Protein AF-A0A7S3Y9D7-F1 (afdb_monomer_lite)

Organism: Heterosigma akashiwo (NCBI:txid2829)

pLDDT: mean 85.7, std 14.41, range [36.97, 97.62]

Structure (mmCIF, N/CA/C/O backbone):
data_AF-A0A7S3Y9D7-F1
#
_entry.id   AF-A0A7S3Y9D7-F1
#
loop_
_atom_site.group_PDB
_atom_site.id
_atom_site.type_symbol
_atom_site.label_atom_id
_atom_site.label_alt_id
_atom_site.label_comp_id
_atom_site.label_asym_id
_atom_site.label_entity_id
_atom_site.label_seq_id
_atom_site.pdbx_PDB_ins_code
_atom_site.Cartn_x
_atom_site.Cartn_y
_atom_site.Cartn_z
_atom_site.occupancy
_atom_site.B_iso_or_equiv
_atom_site.auth_seq_id
_atom_site.auth_comp_id
_atom_site.auth_asym_id
_atom_site.auth_atom_id
_atom_site.pdbx_PDB_model_num
ATOM 1 N N . MET A 1 1 ? -2.277 38.205 -18.324 1.00 36.97 1 MET A N 1
ATOM 2 C CA . MET A 1 1 ? -0.897 37.961 -17.854 1.00 36.97 1 MET A CA 1
ATOM 3 C C . MET A 1 1 ? -0.575 36.501 -18.103 1.00 36.97 1 MET A C 1
ATOM 5 O O . MET A 1 1 ? -1.186 35.636 -17.491 1.00 36.97 1 MET A O 1
ATOM 9 N N . SER A 1 2 ? 0.267 36.260 -19.108 1.00 39.66 2 SER A N 1
ATOM 10 C CA . SER A 1 2 ? 0.641 34.939 -19.613 1.00 39.66 2 SER A CA 1
ATOM 11 C C . SER A 1 2 ? 1.451 34.189 -18.555 1.00 39.66 2 SER A C 1
ATOM 13 O O . SER A 1 2 ? 2.567 34.592 -18.236 1.00 39.66 2 SER A O 1
ATOM 15 N N . THR A 1 3 ? 0.876 33.144 -17.960 1.00 43.78 3 THR A N 1
ATOM 16 C CA . THR A 1 3 ? 1.621 32.216 -17.106 1.00 43.78 3 THR A CA 1
ATOM 17 C C . THR A 1 3 ? 2.474 31.341 -18.008 1.00 43.78 3 THR A C 1
ATOM 19 O O . THR A 1 3 ? 1.944 30.506 -18.738 1.00 43.78 3 THR A O 1
ATOM 22 N N . THR A 1 4 ? 3.778 31.582 -17.959 1.00 45.78 4 THR A N 1
ATOM 23 C CA . THR A 1 4 ? 4.864 30.814 -18.566 1.00 45.78 4 THR A CA 1
ATOM 24 C C . THR A 1 4 ? 4.544 29.320 -18.591 1.00 45.78 4 THR A C 1
ATOM 26 O O . THR A 1 4 ? 4.539 28.639 -17.566 1.00 45.78 4 THR A O 1
ATOM 29 N N . SER A 1 5 ? 4.238 28.821 -19.785 1.00 50.25 5 SER A N 1
ATOM 30 C CA . SER A 1 5 ? 4.092 27.406 -20.090 1.00 50.25 5 SER A CA 1
ATOM 31 C C . SER A 1 5 ? 5.431 26.722 -19.842 1.00 50.25 5 SER A C 1
ATOM 33 O O . SER A 1 5 ? 6.364 26.886 -20.625 1.00 50.25 5 SER A O 1
ATOM 35 N N . GLY A 1 6 ? 5.541 25.987 -18.733 1.00 57.44 6 GLY A N 1
ATOM 36 C CA . GLY A 1 6 ? 6.621 25.019 -18.565 1.00 57.44 6 GLY A CA 1
ATOM 37 C C . GLY A 1 6 ? 6.630 24.093 -19.780 1.00 57.44 6 GLY A C 1
ATOM 38 O O . GLY A 1 6 ? 5.565 23.650 -20.211 1.00 57.44 6 GLY A O 1
ATOM 39 N N . ASN A 1 7 ? 7.808 23.879 -20.360 1.00 63.09 7 ASN A N 1
ATOM 40 C CA . ASN A 1 7 ? 8.037 23.094 -21.574 1.00 63.09 7 ASN A CA 1
ATOM 41 C C . ASN A 1 7 ? 7.707 21.603 -21.349 1.00 63.09 7 ASN A C 1
ATOM 43 O O . ASN A 1 7 ? 8.596 20.767 -21.312 1.00 63.09 7 ASN A O 1
ATOM 47 N N . PHE A 1 8 ? 6.444 21.241 -21.155 1.00 64.69 8 PHE A N 1
ATOM 48 C CA . PHE A 1 8 ? 6.030 19.841 -21.121 1.00 64.69 8 PHE A CA 1
ATOM 49 C C . PHE A 1 8 ? 5.721 19.364 -22.537 1.00 64.69 8 PHE A C 1
ATOM 51 O O . PHE A 1 8 ? 5.194 20.121 -23.358 1.00 64.69 8 PHE A O 1
ATOM 58 N N . THR A 1 9 ? 6.036 18.102 -22.823 1.00 72.88 9 THR A N 1
ATOM 59 C CA . THR A 1 9 ? 5.627 17.459 -24.070 1.00 72.88 9 THR A CA 1
ATOM 60 C C . THR A 1 9 ? 4.103 17.419 -24.193 1.00 72.88 9 THR A C 1
ATOM 62 O O . THR A 1 9 ? 3.357 17.472 -23.210 1.00 72.88 9 THR A O 1
ATOM 65 N N . HIS A 1 10 ? 3.617 17.385 -25.436 1.00 79.94 10 HIS A N 1
ATOM 66 C CA . HIS A 1 10 ? 2.185 17.401 -25.710 1.00 79.94 10 HIS A CA 1
ATOM 67 C C . HIS A 1 10 ? 1.496 16.181 -25.079 1.00 79.94 10 HIS A C 1
ATOM 69 O O . HIS A 1 10 ? 1.820 15.038 -25.398 1.00 79.94 10 HIS A O 1
ATOM 75 N N . SER A 1 11 ? 0.494 16.427 -24.232 1.00 81.62 11 SER A N 1
ATOM 76 C CA . SER A 1 11 ? -0.337 15.390 -23.624 1.00 81.62 11 SER A CA 1
ATOM 77 C C . SER A 1 11 ? -1.775 15.508 -24.111 1.00 81.62 11 SER A C 1
ATOM 79 O O . SER A 1 11 ? -2.355 16.591 -24.122 1.00 81.62 11 SER A O 1
ATOM 81 N N . THR A 1 12 ? -2.380 14.374 -24.461 1.00 89.50 12 THR A N 1
ATOM 82 C CA . THR A 1 12 ? -3.814 14.289 -24.779 1.00 89.50 12 THR A CA 1
ATOM 83 C C . THR A 1 12 ? -4.696 14.420 -23.533 1.00 89.50 12 THR A C 1
ATOM 85 O O . THR A 1 12 ? -5.903 14.644 -23.643 1.00 89.50 12 THR A O 1
ATOM 88 N N . ALA A 1 13 ? -4.120 14.289 -22.333 1.00 88.81 13 ALA A N 1
ATOM 89 C CA . ALA A 1 13 ? -4.854 14.389 -21.084 1.00 88.81 13 ALA A CA 1
ATOM 90 C C . ALA A 1 13 ? -5.260 15.842 -20.793 1.00 88.81 13 ALA A C 1
ATOM 92 O O . ALA A 1 13 ? -4.448 16.766 -20.798 1.00 88.81 13 ALA A O 1
ATOM 93 N N . ARG A 1 14 ? -6.541 16.054 -20.470 1.00 91.94 14 ARG A N 1
ATOM 94 C CA . ARG A 1 14 ? -7.050 17.383 -20.112 1.00 91.94 14 ARG A CA 1
ATOM 95 C C . ARG A 1 14 ? -6.439 17.864 -18.795 1.00 91.94 14 ARG A C 1
ATOM 97 O O . ARG A 1 14 ? -6.586 17.201 -17.768 1.00 91.94 14 ARG A O 1
ATOM 104 N N . LEU A 1 15 ? -5.891 19.080 -18.800 1.00 92.19 15 LEU A N 1
ATOM 105 C CA . LEU A 1 15 ? -5.388 19.739 -17.596 1.00 92.19 15 LEU A CA 1
ATOM 106 C C . LEU A 1 15 ? -6.496 19.881 -16.537 1.00 92.19 15 LEU A C 1
ATOM 108 O O . LEU A 1 15 ? -7.564 20.448 -16.790 1.00 92.19 15 LEU A O 1
ATOM 112 N N . ARG A 1 16 ? -6.237 19.368 -15.330 1.00 93.31 16 ARG A N 1
ATOM 113 C CA . ARG A 1 16 ? -7.124 19.477 -14.163 1.00 93.31 16 ARG A CA 1
ATOM 114 C C . ARG A 1 16 ? -6.320 19.871 -12.928 1.00 93.31 16 ARG A C 1
ATOM 116 O O . ARG A 1 16 ? -5.181 19.454 -12.763 1.00 93.31 16 ARG A O 1
ATOM 123 N N . ARG A 1 17 ? -6.939 20.645 -12.031 1.00 95.81 17 ARG A N 1
ATOM 124 C CA . ARG A 1 17 ? -6.370 20.975 -10.715 1.00 95.81 17 ARG A CA 1
ATOM 125 C C . ARG A 1 17 ? -6.834 19.958 -9.671 1.00 95.81 17 ARG A C 1
ATOM 127 O O . ARG A 1 17 ? -8.013 19.599 -9.643 1.00 95.81 17 ARG A O 1
ATOM 134 N N . ILE A 1 18 ? -5.918 19.523 -8.808 1.00 96.25 18 ILE A N 1
ATOM 135 C CA . ILE A 1 18 ? -6.207 18.606 -7.696 1.00 96.25 18 ILE A CA 1
ATOM 136 C C . ILE A 1 18 ? -7.159 19.302 -6.712 1.00 96.25 18 ILE A C 1
ATOM 138 O O . ILE A 1 18 ? -6.894 20.421 -6.281 1.00 96.25 18 ILE A O 1
ATOM 142 N N . LYS A 1 19 ? -8.278 18.647 -6.370 1.00 97.62 19 LYS A N 1
ATOM 143 C CA . LYS A 1 19 ? -9.292 19.190 -5.443 1.00 97.62 19 LYS A CA 1
ATOM 144 C C . LYS A 1 19 ? -9.186 18.624 -4.029 1.00 97.62 19 LYS A C 1
ATOM 146 O O . LYS A 1 19 ? -9.461 19.332 -3.068 1.00 97.62 19 LYS A O 1
ATOM 151 N N . LYS A 1 20 ? -8.875 17.331 -3.909 1.00 97.56 20 LYS A N 1
ATOM 152 C CA . LYS A 1 20 ? -8.831 16.582 -2.647 1.00 97.56 20 LYS A CA 1
ATOM 153 C C . LYS A 1 20 ? -7.754 15.506 -2.738 1.00 97.56 20 LYS A C 1
ATOM 155 O O . LYS A 1 20 ? -7.499 14.999 -3.828 1.00 97.56 20 LYS A O 1
ATOM 160 N N . LEU A 1 21 ? -7.175 15.155 -1.594 1.00 96.38 21 LEU A N 1
ATOM 161 C CA . LEU A 1 21 ? -6.249 14.037 -1.441 1.00 96.38 21 LEU A CA 1
ATOM 162 C C . LEU A 1 21 ? -6.913 12.979 -0.563 1.00 96.38 21 LEU A C 1
ATOM 164 O O . LEU A 1 21 ? -7.398 13.293 0.525 1.00 96.38 21 LEU A O 1
ATOM 168 N N . GLN A 1 22 ? -6.957 11.744 -1.054 1.00 96.56 22 GLN A N 1
ATOM 169 C CA . GLN A 1 22 ? -7.463 10.596 -0.313 1.00 96.56 22 GLN A CA 1
ATOM 170 C C . GLN A 1 22 ? -6.277 9.744 0.121 1.00 96.56 22 GLN A C 1
ATOM 172 O O . GLN A 1 22 ? -5.481 9.317 -0.708 1.00 96.56 22 GLN A O 1
ATOM 177 N N . PHE A 1 23 ? -6.183 9.488 1.421 1.00 95.94 23 PHE A N 1
ATOM 178 C CA . PHE A 1 23 ? -5.181 8.588 1.978 1.00 95.94 23 PHE A CA 1
ATOM 179 C C . PHE A 1 23 ? -5.765 7.184 2.119 1.00 95.94 23 PHE A C 1
ATOM 181 O O . PHE A 1 23 ? -6.959 7.020 2.393 1.00 95.94 23 PHE A O 1
ATOM 188 N N . GLY A 1 24 ? -4.919 6.178 1.951 1.00 94.56 24 GLY A N 1
ATOM 189 C CA . GLY A 1 24 ? -5.293 4.775 2.032 1.00 94.56 24 GLY A CA 1
ATOM 190 C C . GLY A 1 24 ? -4.063 3.893 2.178 1.00 94.56 24 GLY A C 1
ATOM 191 O O . GLY A 1 24 ? -2.932 4.377 2.144 1.00 94.56 24 GLY A O 1
ATOM 192 N N . VAL A 1 25 ? -4.309 2.601 2.361 1.00 94.75 25 VAL A N 1
ATOM 193 C CA . VAL A 1 25 ? -3.278 1.563 2.330 1.00 94.75 25 VAL A CA 1
ATOM 194 C C . VAL A 1 25 ? -3.460 0.810 1.021 1.00 94.75 25 VAL A C 1
ATOM 196 O O . VAL A 1 25 ? -4.582 0.416 0.714 1.00 94.75 25 VAL A O 1
ATOM 199 N N . LEU A 1 26 ? -2.381 0.646 0.259 1.00 95.25 26 LEU A N 1
ATOM 200 C CA . LEU A 1 26 ? -2.411 -0.115 -0.986 1.00 95.25 26 LEU A CA 1
ATOM 201 C C . LEU A 1 26 ? -2.584 -1.602 -0.678 1.00 95.25 26 LEU A C 1
ATOM 203 O O . LEU A 1 26 ? -1.847 -2.157 0.143 1.00 95.25 26 LEU A O 1
ATOM 207 N N . SER A 1 27 ? -3.546 -2.242 -1.337 1.00 96.12 27 SER A N 1
ATOM 208 C CA . SER A 1 27 ? -3.698 -3.692 -1.253 1.00 96.12 27 SER A CA 1
ATOM 209 C C . SER A 1 27 ? -2.579 -4.406 -2.029 1.00 96.12 27 SER A C 1
ATOM 211 O O . SER A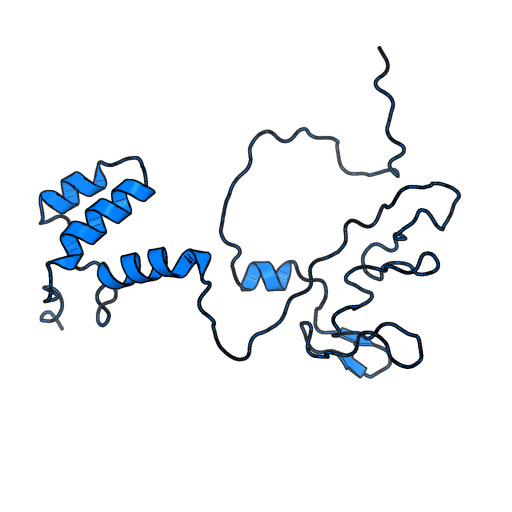 1 27 ? -2.043 -3.853 -2.995 1.00 96.12 27 SER A O 1
ATOM 213 N N . PRO A 1 28 ? -2.206 -5.642 -1.646 1.00 95.81 28 PRO A N 1
ATOM 214 C CA . PRO A 1 28 ? -1.203 -6.413 -2.381 1.00 95.81 28 PRO A CA 1
ATOM 215 C C . PRO A 1 28 ? -1.546 -6.586 -3.868 1.00 95.81 28 PRO A C 1
ATOM 217 O O . PRO A 1 28 ? -0.654 -6.530 -4.713 1.00 95.81 28 PRO A O 1
ATOM 220 N N . ASP A 1 29 ? -2.831 -6.744 -4.187 1.00 95.12 29 ASP A N 1
ATOM 221 C CA . ASP A 1 29 ? -3.305 -6.915 -5.561 1.00 95.12 29 ASP A CA 1
ATOM 222 C C . ASP A 1 29 ? -3.174 -5.623 -6.374 1.00 95.12 29 ASP A C 1
ATOM 224 O O . ASP A 1 29 ? -2.694 -5.662 -7.505 1.00 95.12 29 ASP A O 1
ATOM 228 N N . GLU A 1 30 ? -3.500 -4.463 -5.790 1.00 95.62 30 GLU A N 1
ATOM 229 C CA . GLU A 1 30 ? -3.276 -3.159 -6.432 1.00 95.62 30 GLU A CA 1
ATOM 230 C C . GLU A 1 30 ? -1.786 -2.901 -6.684 1.00 95.62 30 GLU A C 1
ATOM 232 O O . GLU A 1 30 ? -1.420 -2.440 -7.764 1.00 95.62 30 GLU A O 1
ATOM 237 N N . ILE A 1 31 ? -0.909 -3.245 -5.730 1.00 95.81 31 ILE A N 1
ATOM 238 C CA . ILE A 1 31 ? 0.549 -3.116 -5.900 1.00 95.81 31 ILE A CA 1
ATOM 239 C C . ILE A 1 31 ? 1.019 -3.961 -7.087 1.00 95.81 31 ILE A C 1
ATOM 241 O O . ILE A 1 31 ? 1.792 -3.483 -7.920 1.00 95.81 31 ILE A O 1
ATOM 245 N N . LYS A 1 32 ? 0.537 -5.206 -7.189 1.00 94.75 32 LYS A N 1
ATOM 246 C CA . LYS A 1 32 ? 0.856 -6.092 -8.313 1.00 94.75 32 LYS A CA 1
ATOM 247 C C . LYS A 1 32 ? 0.315 -5.537 -9.629 1.00 94.75 32 LYS A C 1
ATOM 249 O O . LYS A 1 32 ? 1.057 -5.525 -10.600 1.00 94.75 32 LYS A O 1
ATOM 254 N N . GLN A 1 33 ? -0.917 -5.035 -9.674 1.00 94.25 33 GLN A N 1
ATOM 255 C CA . GLN A 1 33 ? -1.529 -4.491 -10.896 1.00 94.25 33 GLN A CA 1
ATOM 256 C C . GLN A 1 33 ? -0.869 -3.197 -11.386 1.00 94.25 33 GLN A C 1
ATOM 258 O O . GLN A 1 33 ? -0.712 -3.004 -12.588 1.00 94.25 33 GLN A O 1
ATOM 263 N N . MET A 1 34 ? -0.454 -2.319 -10.472 1.00 94.31 34 MET A N 1
ATOM 264 C CA . MET A 1 34 ? 0.264 -1.086 -10.811 1.00 94.31 34 MET A CA 1
ATOM 265 C C . MET A 1 34 ? 1.699 -1.341 -11.280 1.00 94.31 34 MET A C 1
ATOM 267 O O . MET A 1 34 ? 2.335 -0.448 -11.844 1.00 94.31 34 MET A O 1
ATOM 271 N N . SER A 1 35 ? 2.239 -2.527 -10.999 1.00 95.81 35 SER A N 1
ATOM 272 C CA . SER A 1 35 ? 3.641 -2.810 -11.238 1.00 95.81 35 SER A CA 1
ATOM 273 C C . SER A 1 35 ? 3.946 -3.115 -12.703 1.00 95.81 35 SER A C 1
ATOM 275 O O . SER A 1 35 ? 3.256 -3.898 -13.350 1.00 95.81 35 SER A O 1
ATOM 277 N N . VAL A 1 36 ? 5.052 -2.567 -13.209 1.00 94.88 36 VAL A N 1
ATOM 278 C CA . VAL A 1 36 ? 5.552 -2.851 -14.567 1.00 94.88 36 VAL A CA 1
ATOM 279 C C . VAL A 1 36 ? 6.430 -4.100 -14.646 1.00 94.88 36 VAL A C 1
ATOM 281 O O . VAL A 1 36 ? 6.688 -4.613 -15.736 1.00 94.88 36 VAL A O 1
ATOM 284 N N . THR A 1 37 ? 6.880 -4.632 -13.507 1.00 92.31 37 THR A N 1
ATOM 285 C CA . THR A 1 37 ? 7.705 -5.846 -13.444 1.00 92.31 37 THR A CA 1
ATOM 286 C C . THR A 1 37 ? 6.830 -7.097 -13.510 1.00 92.31 37 THR A C 1
ATOM 288 O O . THR A 1 37 ? 6.851 -7.928 -12.609 1.00 92.31 37 THR A O 1
ATOM 291 N N . GLN A 1 38 ? 6.018 -7.213 -14.560 1.00 89.62 38 GLN A N 1
ATOM 292 C CA . GLN A 1 38 ? 5.161 -8.374 -14.809 1.00 89.62 38 GLN A CA 1
ATOM 293 C C . GLN A 1 38 ? 5.942 -9.534 -15.431 1.00 89.62 38 GLN A C 1
ATOM 295 O O . GLN A 1 38 ? 7.044 -9.342 -15.966 1.00 89.62 38 GLN A O 1
ATOM 300 N N . ARG A 1 39 ? 5.337 -10.727 -15.398 1.00 89.31 39 ARG A N 1
ATOM 301 C CA . ARG A 1 39 ? 5.844 -11.912 -16.099 1.00 89.31 39 ARG A CA 1
ATOM 302 C C . ARG A 1 39 ? 5.880 -11.643 -17.604 1.00 89.31 39 ARG A C 1
ATOM 304 O O . ARG A 1 39 ? 4.852 -11.326 -18.196 1.00 89.31 39 ARG A O 1
ATOM 311 N N . VAL A 1 40 ? 7.058 -11.761 -18.211 1.00 87.31 40 VAL A N 1
ATOM 312 C CA . VAL A 1 40 ? 7.271 -11.513 -19.645 1.00 87.31 40 VAL A CA 1
ATOM 313 C C . VAL A 1 40 ? 8.284 -12.499 -20.212 1.00 87.31 40 VAL A C 1
ATOM 315 O O . VAL A 1 40 ? 9.209 -12.909 -19.515 1.00 87.31 40 VAL A O 1
ATOM 318 N N . ASN A 1 41 ? 8.134 -12.843 -21.488 1.00 86.56 41 ASN A N 1
ATOM 319 C CA . ASN A 1 41 ? 9.110 -13.641 -22.223 1.00 86.56 41 ASN A CA 1
ATOM 320 C C . ASN A 1 41 ? 9.931 -12.708 -23.115 1.00 86.56 41 ASN A C 1
ATOM 322 O O . ASN A 1 41 ? 9.381 -12.084 -24.021 1.00 86.56 41 ASN A O 1
ATOM 326 N N . ILE A 1 42 ? 11.235 -12.594 -22.856 1.00 81.00 42 ILE A N 1
ATOM 327 C CA . ILE A 1 42 ? 12.152 -11.744 -23.630 1.00 81.00 42 ILE A CA 1
ATOM 328 C C . ILE A 1 42 ? 13.280 -12.620 -24.165 1.00 81.00 42 ILE A C 1
ATOM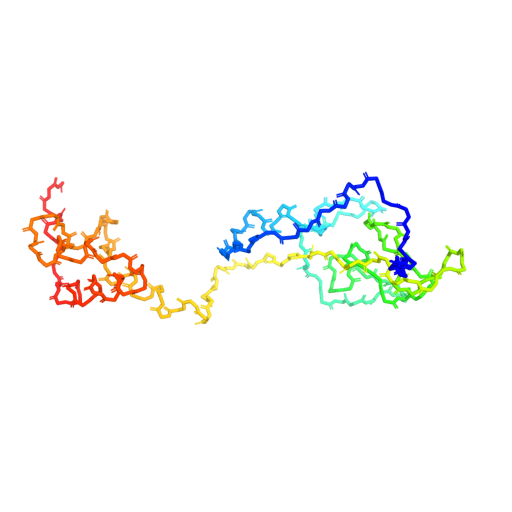 330 O O . ILE A 1 42 ? 13.989 -13.261 -23.392 1.00 81.00 42 ILE A O 1
ATOM 334 N N . ASN A 1 43 ? 13.469 -12.637 -25.488 1.00 79.75 43 ASN A N 1
ATOM 335 C CA . ASN A 1 43 ? 14.539 -13.388 -26.162 1.00 79.75 43 ASN A CA 1
ATOM 336 C C . ASN A 1 43 ? 14.578 -14.884 -25.780 1.00 79.75 43 ASN A C 1
ATOM 338 O O . ASN A 1 43 ? 15.649 -15.449 -25.585 1.00 79.75 43 ASN A O 1
ATOM 342 N N . GLY A 1 44 ? 13.406 -15.509 -25.612 1.00 80.81 44 GLY A N 1
ATOM 343 C CA . GLY A 1 44 ? 13.281 -16.915 -25.202 1.00 80.81 44 GLY A CA 1
ATOM 344 C C . GLY A 1 44 ? 13.478 -17.174 -23.703 1.00 80.81 44 GLY A C 1
ATOM 345 O O . GLY A 1 44 ? 13.271 -18.299 -23.260 1.00 80.81 44 GLY A O 1
ATOM 346 N N . ASN A 1 45 ? 13.815 -16.151 -22.911 1.00 82.62 45 ASN A N 1
ATOM 347 C CA . ASN A 1 45 ? 13.933 -16.263 -21.462 1.00 82.62 45 ASN A CA 1
ATOM 348 C C . ASN A 1 45 ? 12.639 -15.831 -20.779 1.00 82.62 45 ASN A C 1
ATOM 350 O O . ASN A 1 45 ? 12.155 -14.713 -20.979 1.00 82.62 45 ASN A O 1
ATOM 354 N N . GLU A 1 46 ? 12.119 -16.708 -19.929 1.00 87.19 46 GLU A N 1
ATOM 355 C CA . GLU A 1 46 ? 10.978 -16.403 -19.082 1.00 87.19 46 GLU A CA 1
ATOM 356 C C . GLU A 1 46 ? 11.411 -15.601 -17.854 1.00 87.19 46 GLU A C 1
ATOM 358 O O . GLU A 1 46 ? 12.208 -16.043 -17.022 1.00 87.19 46 GLU A O 1
ATOM 363 N N . ILE A 1 47 ? 10.853 -14.403 -17.733 1.00 87.75 47 ILE A N 1
ATOM 364 C CA . ILE A 1 47 ? 11.104 -13.493 -16.625 1.00 87.75 47 ILE A CA 1
ATOM 365 C C . ILE A 1 47 ? 9.925 -13.597 -15.677 1.00 87.75 47 ILE A C 1
ATOM 367 O O . ILE A 1 47 ? 8.782 -13.339 -16.057 1.00 87.75 47 ILE A O 1
ATOM 371 N N . LYS A 1 48 ? 10.209 -13.979 -14.433 1.00 89.56 48 LYS A N 1
ATOM 372 C CA . LYS A 1 48 ? 9.203 -14.058 -13.372 1.00 89.56 48 LYS A CA 1
ATOM 373 C C . LYS A 1 48 ? 8.650 -12.671 -13.039 1.00 89.56 48 LYS A C 1
ATOM 375 O O . LYS A 1 48 ? 9.296 -11.654 -13.288 1.00 89.56 48 LYS A O 1
ATOM 380 N N . SER A 1 49 ? 7.449 -12.655 -12.468 1.00 91.75 49 SER A N 1
ATOM 381 C CA . SER A 1 49 ? 6.859 -11.436 -11.919 1.00 91.75 49 SER A CA 1
ATOM 382 C C . SER A 1 49 ? 7.671 -10.942 -10.720 1.00 91.75 49 SER A C 1
ATOM 384 O O . SER A 1 49 ? 8.123 -11.740 -9.901 1.00 91.75 49 SER A O 1
ATOM 386 N N . GLY A 1 50 ? 7.823 -9.627 -10.623 1.00 92.81 50 GLY A N 1
ATOM 387 C CA . GLY A 1 50 ? 8.539 -8.948 -9.553 1.00 92.81 50 GLY A CA 1
ATOM 388 C C . GLY A 1 50 ? 10.051 -8.864 -9.762 1.00 92.81 50 GLY A C 1
ATOM 389 O O . GLY A 1 50 ? 10.620 -9.380 -10.725 1.00 92.81 50 GLY A O 1
ATOM 39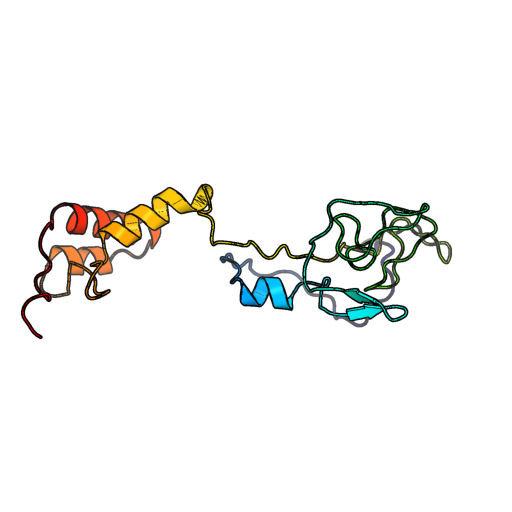0 N N . ILE A 1 51 ? 10.706 -8.181 -8.829 1.00 94.00 51 ILE A N 1
ATOM 391 C CA . ILE A 1 51 ? 12.162 -8.150 -8.709 1.00 94.00 51 ILE A CA 1
ATOM 392 C C . ILE A 1 51 ? 12.586 -9.368 -7.886 1.00 94.00 51 ILE A C 1
ATOM 394 O O . ILE A 1 51 ? 12.163 -9.530 -6.741 1.00 94.00 51 ILE A O 1
ATOM 398 N N . TYR A 1 52 ? 13.421 -10.219 -8.474 1.00 92.81 52 TYR A N 1
ATOM 399 C CA . TYR A 1 52 ? 13.906 -11.460 -7.858 1.00 92.81 52 TYR A CA 1
ATOM 400 C C . TYR A 1 52 ? 15.423 -11.648 -7.992 1.00 92.81 52 TYR A C 1
ATOM 402 O O . TYR A 1 52 ? 15.988 -12.542 -7.363 1.00 92.81 52 TYR A O 1
ATOM 410 N N . ARG A 1 53 ? 16.095 -10.824 -8.805 1.00 91.94 53 ARG A N 1
ATOM 411 C CA . ARG A 1 53 ? 17.556 -10.782 -8.932 1.00 91.94 53 ARG A CA 1
ATOM 412 C C . ARG A 1 53 ? 18.102 -9.605 -8.133 1.00 91.94 53 ARG A C 1
ATOM 414 O O . ARG A 1 53 ? 17.450 -8.573 -8.023 1.00 91.94 53 ARG A O 1
ATOM 421 N N . TYR A 1 54 ? 19.312 -9.753 -7.602 1.00 92.25 54 TYR A N 1
ATOM 422 C CA . TYR A 1 54 ? 20.030 -8.666 -6.925 1.00 92.25 54 TYR A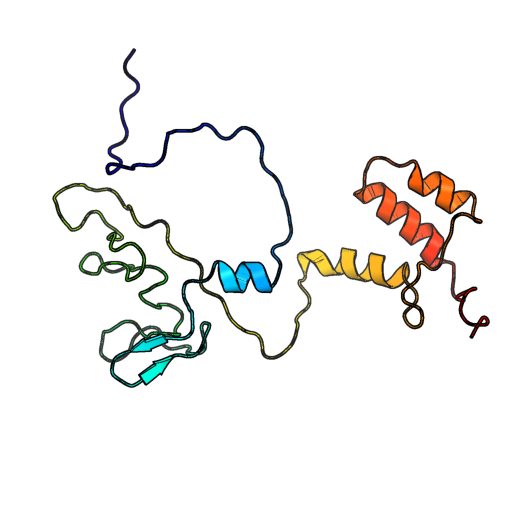 CA 1
ATOM 423 C C . TYR A 1 54 ? 20.937 -7.879 -7.884 1.00 92.25 54 TYR A C 1
ATOM 425 O O . TYR A 1 54 ? 21.318 -6.746 -7.599 1.00 92.25 54 TYR A O 1
ATOM 433 N N . GLU A 1 55 ? 21.287 -8.481 -9.019 1.00 92.69 55 GLU A N 1
ATOM 434 C CA . GLU A 1 55 ? 22.164 -7.904 -10.033 1.00 92.69 55 GLU A CA 1
ATOM 435 C C . GLU A 1 55 ? 21.513 -6.672 -10.668 1.00 92.69 55 GLU A C 1
ATOM 437 O O . GLU A 1 55 ? 20.362 -6.708 -11.107 1.00 92.69 55 GLU A O 1
ATOM 442 N N . THR A 1 56 ? 22.260 -5.574 -10.745 1.00 91.19 56 THR A N 1
ATOM 443 C CA . THR A 1 56 ? 21.822 -4.348 -11.427 1.00 91.19 56 THR A CA 1
ATOM 444 C C . THR A 1 56 ? 22.213 -4.348 -12.901 1.00 91.19 56 THR A C 1
ATOM 446 O O . THR A 1 56 ? 21.443 -3.880 -13.740 1.00 91.19 56 THR A O 1
ATOM 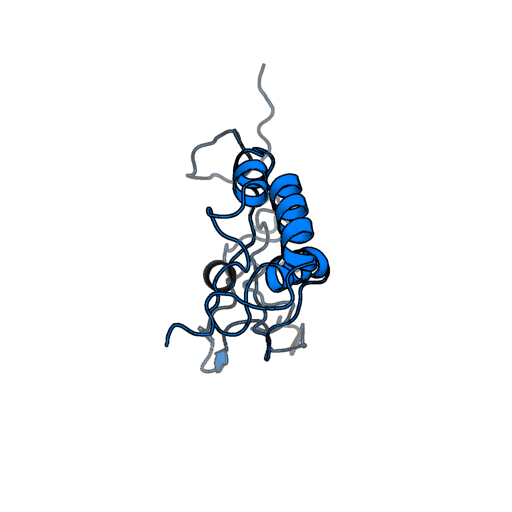449 N N . TYR A 1 57 ? 23.387 -4.900 -13.212 1.00 90.94 57 TYR A N 1
ATOM 450 C CA . TYR A 1 57 ? 23.975 -4.947 -14.544 1.00 90.94 57 TYR A CA 1
ATOM 451 C C . TYR A 1 57 ? 24.557 -6.326 -14.844 1.00 90.94 57 TYR A C 1
ATOM 453 O O . TYR A 1 57 ? 25.215 -6.927 -13.998 1.00 90.94 57 TYR A O 1
ATOM 461 N N . SER A 1 58 ? 24.367 -6.791 -16.075 1.00 90.56 58 SER A N 1
ATOM 462 C CA . SER A 1 58 ? 25.027 -7.970 -16.632 1.00 90.56 58 SER A CA 1
ATOM 463 C C . SER A 1 58 ? 25.570 -7.598 -18.006 1.00 90.56 58 SER A C 1
ATOM 465 O O . SER A 1 58 ? 24.836 -7.077 -18.844 1.00 90.56 58 SER A O 1
ATOM 467 N N . ASN A 1 59 ? 26.874 -7.790 -18.222 1.00 88.94 59 ASN A N 1
ATOM 468 C CA . ASN A 1 59 ? 27.563 -7.425 -19.468 1.00 88.94 59 ASN A CA 1
ATOM 469 C C . ASN A 1 59 ? 27.328 -5.961 -19.900 1.00 88.94 59 ASN A C 1
ATOM 471 O O . ASN A 1 59 ? 27.135 -5.667 -21.077 1.00 88.94 59 ASN A O 1
ATOM 475 N N . GLY A 1 60 ? 27.290 -5.036 -18.933 1.00 85.69 60 GLY A N 1
ATOM 476 C CA . GLY A 1 60 ? 27.049 -3.609 -19.183 1.00 85.69 60 GLY A CA 1
ATOM 477 C C . GLY A 1 60 ? 25.602 -3.247 -19.542 1.00 85.69 60 GLY A C 1
ATOM 478 O O . GLY A 1 60 ? 25.333 -2.087 -19.837 1.00 85.69 60 GLY A O 1
ATOM 479 N N . GLN A 1 61 ? 24.666 -4.200 -19.499 1.00 86.69 61 GLN A N 1
ATOM 480 C CA . GLN A 1 61 ? 23.239 -3.974 -19.739 1.00 86.69 61 GLN A CA 1
ATOM 481 C C . GLN A 1 61 ? 22.423 -4.141 -18.450 1.00 86.69 61 GLN A C 1
ATOM 483 O O . GLN A 1 61 ? 22.761 -4.992 -17.621 1.00 86.69 61 GLN A O 1
ATOM 488 N N . PRO A 1 62 ? 21.350 -3.353 -18.259 1.00 89.94 62 PRO A N 1
ATOM 489 C CA . PRO A 1 62 ? 20.479 -3.485 -17.100 1.00 89.94 62 PRO A CA 1
ATOM 490 C C . PRO A 1 62 ? 19.751 -4.834 -17.107 1.00 89.94 62 PRO A C 1
ATOM 492 O O . PRO A 1 62 ? 19.304 -5.321 -18.150 1.00 89.94 62 PRO A O 1
ATOM 495 N N . VAL A 1 63 ? 19.630 -5.443 -15.929 1.00 90.38 63 VAL A N 1
ATOM 496 C CA . VAL A 1 63 ? 19.063 -6.788 -15.772 1.00 90.38 63 VAL A CA 1
ATOM 497 C C . VAL A 1 63 ? 17.556 -6.720 -15.538 1.00 90.38 63 VAL A C 1
ATOM 499 O O . VAL A 1 63 ? 17.079 -6.073 -14.606 1.00 90.38 63 VAL A O 1
ATOM 502 N N . TYR A 1 64 ? 16.792 -7.452 -16.347 1.00 91.50 64 TYR A N 1
ATOM 503 C CA . TYR A 1 64 ? 15.362 -7.639 -16.111 1.00 91.50 64 TYR A CA 1
ATOM 504 C C . TYR A 1 64 ? 15.099 -8.498 -14.868 1.00 91.50 64 TYR A C 1
ATOM 506 O O . TYR A 1 64 ? 15.739 -9.531 -14.656 1.00 91.50 64 TYR A O 1
ATOM 514 N N . GLY A 1 65 ? 14.123 -8.088 -14.060 1.00 91.62 65 GLY A N 1
ATOM 515 C CA . GLY A 1 65 ? 13.852 -8.687 -12.753 1.00 91.62 65 GLY A CA 1
ATOM 516 C C . GLY A 1 65 ? 14.906 -8.349 -11.694 1.00 91.62 65 GLY A C 1
ATOM 517 O O . GLY A 1 65 ? 14.877 -8.945 -10.618 1.00 91.62 65 GLY A O 1
ATOM 518 N N . GLY A 1 66 ? 15.832 -7.431 -11.992 1.00 92.50 66 GLY A N 1
ATOM 519 C CA . GLY A 1 66 ? 16.766 -6.839 -11.037 1.00 92.50 66 GLY A CA 1
ATOM 520 C C . GLY A 1 66 ? 16.284 -5.478 -10.516 1.00 92.50 66 GLY A C 1
ATOM 521 O O . GLY A 1 66 ? 15.267 -4.960 -10.980 1.00 92.50 66 GLY A O 1
ATOM 522 N N . PRO A 1 67 ? 17.009 -4.851 -9.573 1.00 93.12 67 PRO A N 1
ATOM 523 C CA . PRO A 1 67 ? 16.621 -3.559 -8.999 1.00 93.12 67 PRO A CA 1
ATOM 524 C C . PRO A 1 67 ? 16.665 -2.404 -10.009 1.00 93.12 67 PRO A C 1
ATOM 526 O O . PRO A 1 67 ? 16.017 -1.383 -9.808 1.00 93.12 67 PRO A O 1
ATOM 529 N N . ASN A 1 68 ? 17.433 -2.569 -11.089 1.00 92.06 68 ASN A N 1
ATOM 530 C CA . ASN A 1 68 ? 17.565 -1.613 -12.186 1.00 92.06 68 ASN A CA 1
ATOM 531 C C . ASN A 1 68 ? 16.862 -2.130 -13.457 1.00 92.06 68 ASN A C 1
ATOM 533 O O . ASN A 1 68 ? 17.417 -2.060 -14.553 1.00 92.06 68 ASN A O 1
ATOM 537 N N . ASP A 1 69 ? 15.674 -2.728 -13.309 1.00 92.88 69 ASP A N 1
ATOM 538 C CA . ASP A 1 69 ? 14.898 -3.233 -14.446 1.00 92.88 69 ASP A CA 1
ATOM 539 C C . ASP A 1 69 ? 14.557 -2.074 -15.406 1.00 92.88 69 ASP A C 1
ATOM 541 O O . ASP A 1 69 ? 13.945 -1.087 -14.985 1.00 92.88 69 ASP A O 1
ATOM 545 N N . PRO A 1 70 ? 14.887 -2.178 -16.706 1.00 90.69 70 PRO A N 1
ATOM 546 C CA . PRO A 1 70 ? 14.733 -1.072 -17.653 1.00 90.69 70 PRO A CA 1
ATOM 547 C C . PRO A 1 70 ? 13.267 -0.668 -17.918 1.00 90.69 70 PRO A C 1
ATOM 549 O O . PRO A 1 70 ? 13.004 0.370 -18.537 1.00 90.69 70 PRO A O 1
ATOM 552 N N . ARG A 1 71 ? 12.287 -1.456 -17.451 1.00 91.50 71 ARG A N 1
ATOM 553 C CA . ARG A 1 71 ? 10.858 -1.096 -17.459 1.00 91.50 71 ARG A CA 1
ATOM 554 C C . ARG A 1 71 ? 10.499 -0.105 -16.353 1.00 91.50 71 ARG A C 1
ATOM 556 O O . ARG A 1 71 ? 9.565 0.675 -16.523 1.00 91.50 71 ARG A O 1
ATOM 563 N N . MET A 1 72 ? 11.228 -0.101 -15.240 1.00 92.62 72 MET A N 1
ATOM 564 C CA . MET A 1 72 ? 10.975 0.802 -14.108 1.00 92.62 72 MET A CA 1
ATOM 565 C C . MET A 1 72 ? 11.478 2.227 -14.361 1.00 92.62 72 MET A C 1
ATOM 567 O O . MET A 1 72 ? 11.082 3.166 -13.674 1.00 92.62 72 MET A O 1
ATOM 571 N N . GLY A 1 73 ? 12.322 2.394 -15.373 1.00 88.81 73 GLY A N 1
ATOM 572 C CA . GLY A 1 73 ? 12.972 3.646 -15.707 1.00 88.81 73 GLY A CA 1
ATOM 573 C C . GLY A 1 73 ? 14.372 3.371 -16.229 1.00 88.81 73 GLY A C 1
ATOM 574 O O . GLY A 1 73 ? 14.825 2.232 -16.292 1.00 88.81 73 GLY A O 1
ATOM 575 N N . THR A 1 74 ? 15.056 4.432 -16.617 1.00 83.38 74 THR A N 1
ATOM 576 C CA . THR A 1 74 ? 16.474 4.395 -16.963 1.00 83.38 74 THR A CA 1
ATOM 577 C C . THR A 1 74 ? 17.152 5.529 -16.220 1.00 83.38 74 THR A C 1
ATOM 579 O O . THR A 1 74 ? 16.520 6.553 -15.982 1.00 83.38 74 THR A O 1
ATOM 582 N N . PHE A 1 75 ? 18.416 5.358 -15.857 1.00 78.31 75 PHE A N 1
ATOM 583 C CA . PHE A 1 75 ? 19.256 6.471 -15.417 1.00 78.31 75 PHE A CA 1
ATOM 584 C C . PHE A 1 75 ? 20.269 6.894 -16.488 1.00 78.31 75 PHE A C 1
ATOM 586 O O . PHE A 1 75 ? 20.879 7.952 -16.370 1.00 78.31 75 PHE A O 1
ATOM 593 N N . ASP A 1 76 ? 20.466 6.077 -17.527 1.00 79.06 76 ASP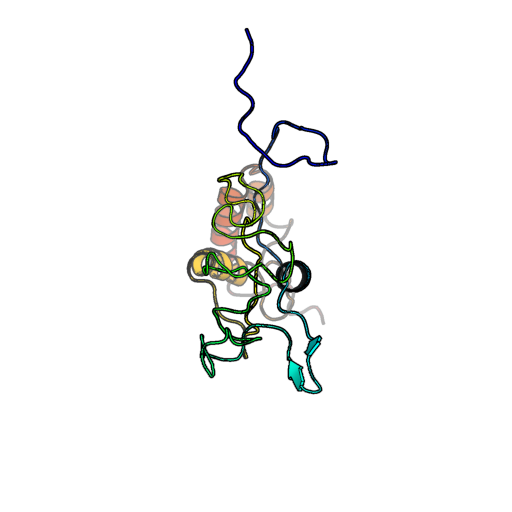 A N 1
ATOM 594 C CA . ASP A 1 76 ? 21.367 6.394 -18.631 1.00 79.06 76 ASP A CA 1
ATOM 595 C C . ASP A 1 76 ? 20.676 7.369 -19.594 1.00 79.06 76 ASP A C 1
ATOM 597 O O . ASP A 1 76 ? 19.563 7.118 -20.065 1.00 79.06 76 ASP A O 1
ATOM 601 N N . PHE A 1 77 ? 21.360 8.478 -19.884 1.00 75.00 77 PHE A N 1
ATOM 602 C CA . PHE A 1 77 ? 20.917 9.540 -20.784 1.00 75.00 77 PHE A CA 1
ATOM 603 C C . PHE A 1 77 ? 20.766 9.075 -22.237 1.00 75.00 77 PHE A C 1
ATOM 605 O O . PHE A 1 77 ? 20.011 9.681 -22.997 1.00 75.00 77 PHE A O 1
ATOM 612 N N . ARG A 1 78 ? 21.482 8.015 -22.632 1.00 77.75 78 ARG A N 1
ATOM 613 C CA . ARG A 1 78 ? 21.392 7.413 -23.972 1.00 77.75 78 ARG A CA 1
ATOM 614 C C . ARG A 1 78 ? 20.294 6.364 -24.070 1.00 77.75 78 ARG A C 1
ATOM 616 O O . ARG A 1 78 ? 19.891 6.007 -25.175 1.00 77.75 78 ARG A O 1
ATOM 623 N N . ALA A 1 79 ? 19.828 5.854 -22.936 1.00 80.69 79 ALA A N 1
ATOM 624 C CA . ALA A 1 79 ? 18.815 4.819 -22.892 1.00 80.69 79 ALA A CA 1
ATOM 625 C C . ALA A 1 79 ? 17.412 5.418 -22.736 1.00 80.69 79 ALA A C 1
ATOM 627 O O . ALA A 1 79 ? 17.210 6.523 -22.229 1.00 80.69 79 ALA A O 1
ATOM 628 N N . ARG A 1 80 ? 16.418 4.647 -23.179 1.00 85.06 80 ARG A N 1
ATOM 629 C CA . ARG A 1 80 ? 14.994 4.975 -23.070 1.00 85.06 80 ARG A CA 1
ATOM 630 C C . ARG A 1 80 ? 14.287 3.968 -22.180 1.00 85.06 80 ARG A C 1
ATOM 632 O O . ARG A 1 80 ? 14.612 2.778 -22.206 1.00 85.06 80 ARG A O 1
ATOM 639 N N . CYS A 1 81 ? 13.322 4.448 -21.398 1.00 88.19 81 CYS A N 1
ATOM 640 C CA . CYS A 1 81 ? 12.512 3.588 -20.545 1.00 88.19 81 CYS A CA 1
ATOM 641 C C . CYS A 1 81 ? 11.696 2.604 -21.391 1.00 88.19 81 CYS A C 1
ATOM 643 O O . CYS A 1 81 ? 11.021 3.005 -22.333 1.00 88.19 81 CYS A O 1
ATOM 645 N N . LYS A 1 82 ? 11.683 1.319 -21.027 1.00 90.12 82 LYS A N 1
ATOM 646 C CA . LYS A 1 82 ? 10.941 0.293 -21.781 1.00 90.12 82 LYS A CA 1
ATOM 647 C C . LYS A 1 82 ? 9.421 0.330 -21.583 1.00 90.12 82 LYS A C 1
ATOM 649 O O . LYS A 1 82 ? 8.726 -0.448 -22.224 1.00 90.12 82 LYS A O 1
ATOM 654 N N . THR A 1 83 ? 8.919 1.225 -20.729 1.00 90.25 83 THR A N 1
ATOM 655 C CA . THR A 1 83 ? 7.481 1.396 -20.467 1.00 90.25 83 THR A CA 1
ATOM 656 C C . THR A 1 83 ? 6.908 2.627 -21.167 1.00 90.25 83 THR A C 1
ATOM 658 O O . THR A 1 83 ? 5.926 2.507 -21.890 1.00 90.25 83 THR A O 1
ATOM 661 N N . CYS A 1 84 ? 7.498 3.810 -20.963 1.00 87.19 84 CYS A N 1
ATOM 662 C CA . CYS A 1 84 ? 6.995 5.068 -21.534 1.00 87.19 84 CYS A CA 1
ATOM 663 C C . CYS A 1 84 ? 7.811 5.594 -22.725 1.00 87.19 84 CYS A C 1
ATOM 665 O O . CYS A 1 84 ? 7.426 6.597 -23.314 1.00 87.19 84 CYS A O 1
ATOM 667 N N . ASP A 1 85 ? 8.940 4.958 -23.057 1.00 85.38 85 ASP A N 1
ATOM 668 C CA . ASP A 1 85 ? 9.902 5.381 -24.090 1.00 85.38 85 ASP A CA 1
ATOM 669 C C . ASP A 1 85 ? 10.520 6.784 -23.892 1.00 85.38 85 ASP A C 1
ATOM 671 O O . ASP A 1 85 ? 11.297 7.270 -24.715 1.00 85.38 85 ASP A O 1
ATOM 675 N N . CYS A 1 86 ? 10.255 7.428 -22.753 1.00 78.19 86 CYS A N 1
ATOM 676 C CA . CYS A 1 86 ? 10.877 8.690 -22.373 1.00 78.19 86 CYS A CA 1
ATOM 677 C C . CYS A 1 86 ? 12.309 8.471 -21.846 1.00 78.19 86 CYS A C 1
ATOM 679 O O . CYS A 1 86 ? 12.618 7.463 -21.197 1.00 78.19 86 CYS A O 1
ATOM 681 N N . SER A 1 87 ? 13.193 9.440 -22.101 1.00 73.12 87 SER A N 1
ATOM 682 C CA . SER A 1 87 ? 14.548 9.493 -21.529 1.00 73.12 87 SER A CA 1
ATOM 683 C C . SER A 1 87 ? 14.547 10.150 -20.146 1.00 73.12 87 SER A C 1
ATOM 685 O O . SER A 1 87 ? 13.746 11.051 -19.898 1.00 73.12 87 SER A O 1
ATOM 687 N N . TYR A 1 88 ? 15.496 9.775 -19.284 1.00 63.38 88 TYR A N 1
ATOM 688 C CA . TYR A 1 88 ? 15.690 10.416 -17.974 1.00 63.38 88 TYR A CA 1
ATOM 689 C C . TYR A 1 88 ? 16.164 11.868 -18.073 1.00 63.38 88 TYR A C 1
ATOM 691 O O . TYR A 1 88 ? 15.892 12.638 -17.165 1.00 63.38 88 TYR A O 1
ATOM 699 N N . SER A 1 89 ? 16.837 12.245 -19.167 1.00 57.06 89 SER A N 1
ATOM 700 C CA . SER A 1 89 ? 17.447 13.567 -19.345 1.00 57.06 89 SER A CA 1
ATOM 701 C C . SER A 1 89 ? 17.321 14.085 -20.786 1.00 57.06 89 SER A C 1
ATOM 703 O O . SER A 1 89 ? 18.318 14.158 -21.503 1.00 57.06 89 SER A O 1
ATOM 705 N N . GLY A 1 90 ? 16.102 14.404 -21.241 1.00 53.44 90 GLY A N 1
ATOM 706 C CA . GLY A 1 90 ? 15.860 15.197 -22.464 1.00 53.44 90 GLY A CA 1
ATOM 707 C C . GLY A 1 90 ? 16.618 14.796 -23.747 1.00 53.44 90 GLY A C 1
ATOM 708 O O . GLY A 1 90 ? 16.949 15.648 -24.571 1.00 53.44 90 GLY A O 1
ATOM 709 N N . GLY A 1 91 ? 16.939 13.514 -23.922 1.00 44.38 91 GLY A N 1
ATOM 710 C CA . GLY A 1 91 ? 17.968 13.032 -24.849 1.00 44.38 91 GLY A CA 1
ATOM 711 C C . GLY A 1 91 ? 17.439 12.499 -26.177 1.00 44.38 91 GLY A C 1
ATOM 712 O O . GLY A 1 91 ? 17.941 11.500 -26.682 1.00 44.38 91 GLY A O 1
ATOM 713 N N . GLY A 1 92 ? 16.406 13.117 -26.745 1.00 43.88 92 GLY A N 1
ATOM 714 C CA . GLY A 1 92 ? 15.912 12.747 -28.070 1.00 43.88 92 GLY A CA 1
ATOM 715 C C . GLY A 1 92 ? 14.974 13.797 -28.635 1.00 43.88 92 GLY A C 1
ATOM 716 O O . GLY A 1 92 ? 13.765 13.666 -28.487 1.00 43.88 92 GLY A O 1
ATOM 717 N N . GLY A 1 93 ? 15.541 14.828 -29.269 1.00 47.12 93 GLY A N 1
ATOM 718 C CA . GLY A 1 93 ? 14.779 15.897 -29.928 1.00 47.12 93 GLY A CA 1
ATOM 719 C C . GLY A 1 93 ? 14.940 17.303 -29.340 1.00 47.12 93 GLY A C 1
ATOM 720 O O . GLY A 1 93 ? 14.099 18.152 -29.603 1.00 47.12 93 GLY A O 1
ATOM 721 N N . GLY A 1 94 ? 15.994 17.579 -28.561 1.00 43.91 94 GLY A N 1
ATOM 722 C CA . GLY A 1 94 ? 16.362 18.955 -28.191 1.00 43.91 94 GLY A CA 1
ATOM 723 C C . GLY A 1 94 ? 15.510 19.614 -27.101 1.00 43.91 94 GLY A C 1
ATOM 724 O O . GLY A 1 94 ? 15.572 20.831 -26.948 1.00 43.91 94 GLY A O 1
ATOM 725 N N . VAL A 1 95 ? 14.745 18.844 -26.321 1.00 47.06 95 VAL A N 1
ATOM 726 C CA . VAL A 1 95 ? 13.955 19.374 -25.201 1.00 47.06 95 VAL A CA 1
ATOM 727 C C . VAL A 1 95 ? 14.457 18.776 -23.889 1.00 47.06 95 VAL A C 1
ATOM 729 O O . VAL A 1 95 ? 14.339 17.581 -23.636 1.00 47.06 95 VAL A O 1
ATOM 732 N N . SER A 1 96 ? 15.044 19.632 -23.055 1.00 52.09 96 SER A N 1
ATOM 733 C CA . SER A 1 96 ? 15.649 19.332 -21.755 1.00 52.09 96 SER A CA 1
ATOM 734 C C . SER A 1 96 ? 14.601 19.131 -20.654 1.00 52.09 96 SER A C 1
ATOM 736 O O . SER A 1 96 ? 14.551 19.913 -19.703 1.00 52.09 96 SER A O 1
ATOM 738 N N . ILE A 1 97 ? 13.713 18.144 -20.797 1.00 56.59 97 ILE A N 1
ATOM 739 C CA . ILE A 1 97 ? 12.772 17.774 -19.734 1.00 56.59 97 ILE A CA 1
ATOM 740 C C . ILE A 1 97 ? 12.843 16.267 -19.462 1.00 56.59 97 ILE A C 1
ATOM 742 O O . ILE A 1 97 ? 12.864 15.428 -20.363 1.00 56.59 97 ILE A O 1
ATOM 746 N N . ASN A 1 98 ? 12.925 15.944 -18.173 1.00 65.94 98 ASN A N 1
ATOM 747 C CA . ASN A 1 98 ? 12.895 14.594 -17.627 1.00 65.94 98 ASN A CA 1
ATOM 748 C C . ASN A 1 98 ? 11.442 14.087 -17.661 1.00 65.94 98 ASN A C 1
ATOM 750 O O . ASN A 1 98 ? 10.721 14.201 -16.672 1.00 65.94 98 ASN A O 1
ATOM 754 N N . ASP A 1 99 ? 10.997 13.577 -18.810 1.00 77.25 99 ASP A N 1
ATOM 755 C CA . ASP A 1 99 ? 9.589 13.199 -19.029 1.00 77.25 99 ASP A CA 1
ATOM 756 C C . ASP A 1 99 ? 9.197 11.851 -18.398 1.00 77.25 99 ASP A C 1
ATOM 758 O O . ASP A 1 99 ? 8.011 11.570 -18.226 1.00 77.25 99 ASP A O 1
ATOM 762 N N . CYS A 1 100 ? 10.166 11.003 -18.034 1.00 84.44 100 CYS A N 1
ATOM 763 C CA . CYS A 1 100 ? 9.879 9.735 -17.364 1.00 84.44 100 CYS A CA 1
ATOM 764 C C . CYS A 1 100 ? 9.704 9.947 -15.847 1.00 84.44 100 CYS A C 1
ATOM 766 O O . CYS A 1 100 ? 10.689 10.258 -15.173 1.00 84.44 100 CYS A O 1
ATOM 768 N N . PRO A 1 101 ? 8.509 9.715 -15.267 1.00 86.00 101 PRO A N 1
ATOM 769 C CA . PRO A 1 101 ? 8.288 9.850 -13.823 1.00 86.00 101 PRO A CA 1
ATOM 770 C C . PRO A 1 101 ? 8.859 8.679 -13.002 1.00 86.00 101 PRO A C 1
ATOM 772 O O . PRO A 1 101 ? 8.834 8.721 -11.774 1.00 86.00 101 PRO A O 1
ATOM 775 N N . GLY A 1 102 ? 9.337 7.623 -13.668 1.00 89.31 102 GLY A N 1
ATOM 776 C CA . GLY A 1 102 ? 9.606 6.327 -13.055 1.00 89.31 102 GLY A CA 1
ATOM 777 C C . GLY A 1 102 ? 8.334 5.489 -12.907 1.00 89.31 102 GLY A C 1
ATOM 778 O O . GLY A 1 102 ? 7.217 6.003 -12.816 1.00 89.31 102 GLY A O 1
ATOM 779 N N . HIS A 1 103 ? 8.501 4.170 -12.908 1.00 93.31 103 HIS A N 1
ATOM 780 C CA . HIS A 1 103 ? 7.399 3.217 -12.842 1.00 93.31 103 HIS A CA 1
ATOM 781 C C . HIS A 1 103 ? 7.610 2.223 -11.705 1.00 93.31 103 HIS A C 1
ATOM 783 O O . HIS A 1 103 ? 8.714 1.721 -11.489 1.00 93.31 103 HIS A O 1
ATOM 789 N N . PHE A 1 104 ? 6.538 1.920 -10.976 1.00 96.31 104 PHE A N 1
ATOM 790 C CA . PHE A 1 104 ? 6.619 1.054 -9.807 1.00 96.31 104 PHE A CA 1
ATOM 791 C C . PHE A 1 104 ? 6.950 -0.396 -10.183 1.00 96.31 104 PHE A C 1
ATOM 793 O O . PHE A 1 104 ? 6.320 -1.013 -11.043 1.00 96.31 104 PHE A O 1
ATOM 800 N N . GLY A 1 105 ? 7.928 -0.961 -9.484 1.00 95.75 105 GLY A N 1
ATOM 801 C CA . GLY A 1 105 ? 8.162 -2.400 -9.399 1.00 95.75 105 GLY A CA 1
ATOM 802 C C . GLY A 1 105 ? 7.468 -2.990 -8.170 1.00 95.75 105 GLY A C 1
ATOM 803 O O . GLY A 1 105 ? 6.983 -2.255 -7.309 1.00 95.75 105 GLY A O 1
ATOM 804 N N . HIS A 1 106 ? 7.456 -4.314 -8.066 1.00 96.44 106 HIS A N 1
ATOM 805 C CA . HIS A 1 106 ? 7.080 -5.005 -6.833 1.00 96.44 106 HIS A CA 1
ATOM 806 C C . HIS A 1 106 ? 8.086 -6.105 -6.504 1.00 96.44 106 HIS A C 1
ATOM 808 O O . HIS A 1 106 ? 8.762 -6.636 -7.386 1.00 96.44 106 HIS A O 1
ATOM 814 N N . ILE A 1 107 ? 8.167 -6.455 -5.223 1.00 95.75 107 ILE A N 1
ATOM 815 C CA . ILE A 1 107 ? 8.906 -7.618 -4.734 1.00 95.75 107 ILE A CA 1
ATOM 816 C C . ILE A 1 107 ? 7.884 -8.544 -4.093 1.00 95.75 107 ILE A C 1
ATOM 818 O O . ILE A 1 107 ? 7.159 -8.141 -3.183 1.00 95.75 107 ILE A O 1
ATOM 822 N N . GLU A 1 108 ? 7.822 -9.780 -4.573 1.00 93.88 108 GLU A N 1
ATOM 823 C CA . GLU A 1 108 ? 7.009 -10.811 -3.944 1.00 93.88 108 GLU A CA 1
ATOM 824 C C . GLU A 1 108 ? 7.802 -11.450 -2.804 1.00 93.88 108 GLU A C 1
ATOM 826 O O . GLU A 1 108 ? 8.845 -12.070 -3.006 1.00 93.88 108 GLU A O 1
ATOM 831 N N . LEU A 1 109 ? 7.325 -11.244 -1.578 1.00 94.62 109 LEU A N 1
ATOM 832 C CA . LEU A 1 109 ? 7.955 -11.801 -0.390 1.00 94.62 109 LEU A CA 1
ATOM 833 C C . LEU A 1 109 ? 7.556 -13.268 -0.227 1.00 94.62 109 LEU A C 1
ATOM 835 O O . LEU A 1 109 ? 6.400 -13.632 -0.422 1.00 94.62 109 LEU A O 1
ATOM 839 N N . ALA A 1 110 ? 8.495 -14.098 0.228 1.00 94.44 110 ALA A N 1
ATOM 840 C CA . ALA A 1 110 ? 8.227 -15.511 0.493 1.00 94.44 110 ALA A CA 1
ATOM 841 C C . ALA A 1 110 ? 7.201 -15.731 1.623 1.00 94.44 110 ALA A C 1
ATOM 843 O O . ALA A 1 110 ? 6.552 -16.774 1.681 1.00 94.44 110 ALA A O 1
ATOM 844 N N . ARG A 1 111 ? 7.081 -14.771 2.552 1.00 96.00 111 ARG A N 1
ATOM 845 C CA . ARG A 1 111 ? 6.150 -14.790 3.688 1.00 96.00 111 ARG A CA 1
ATOM 846 C C . ARG A 1 111 ? 5.655 -13.373 3.994 1.00 96.00 111 ARG A C 1
ATOM 848 O O . ARG A 1 111 ? 6.391 -12.419 3.735 1.00 96.00 111 ARG A O 1
ATOM 855 N N . PRO A 1 112 ? 4.446 -13.216 4.563 1.00 95.56 112 PRO A N 1
ATOM 856 C CA . PRO A 1 112 ? 3.970 -11.916 5.020 1.00 95.56 112 PRO A CA 1
ATOM 857 C C . PRO A 1 112 ? 4.872 -11.369 6.133 1.00 95.56 112 PRO A C 1
ATOM 859 O O . PRO A 1 112 ? 5.338 -12.113 6.996 1.00 95.56 112 PRO A O 1
ATOM 862 N N . VAL A 1 113 ? 5.099 -10.057 6.116 1.00 96.12 113 VAL A N 1
ATOM 863 C CA . VAL A 1 113 ? 5.940 -9.344 7.086 1.00 96.12 113 VAL A CA 1
ATOM 864 C C . VAL A 1 113 ? 5.125 -8.226 7.723 1.00 96.12 113 VAL A C 1
ATOM 866 O O . VAL A 1 113 ? 4.364 -7.533 7.046 1.00 96.12 113 VAL A O 1
ATOM 869 N N . PHE A 1 114 ? 5.283 -8.031 9.032 1.00 96.19 114 PHE A N 1
ATOM 870 C CA . PHE A 1 114 ? 4.642 -6.920 9.725 1.00 96.19 114 PHE A CA 1
ATOM 871 C C . PHE A 1 114 ? 5.256 -5.587 9.308 1.00 96.19 114 PHE A C 1
ATOM 873 O O . PHE A 1 114 ? 6.465 -5.378 9.388 1.00 96.19 114 PHE A O 1
ATOM 880 N N . HIS A 1 115 ? 4.399 -4.646 8.927 1.00 96.00 115 HIS A N 1
ATOM 881 C CA . HIS A 1 115 ? 4.819 -3.275 8.695 1.00 96.00 115 HIS A CA 1
ATOM 882 C C . HIS A 1 115 ? 4.946 -2.542 10.037 1.00 96.00 115 HIS A C 1
ATOM 884 O O . HIS A 1 115 ? 3.940 -2.295 10.708 1.00 96.00 115 HIS A O 1
ATOM 890 N N . MET A 1 116 ? 6.165 -2.144 10.410 1.00 95.69 116 MET A N 1
ATOM 891 C CA . MET A 1 116 ? 6.458 -1.526 11.714 1.00 95.69 116 MET A CA 1
ATOM 892 C C . MET A 1 116 ? 5.578 -0.304 12.016 1.00 95.69 116 MET A C 1
ATOM 894 O O . MET A 1 116 ? 5.071 -0.173 13.124 1.00 95.69 116 MET A O 1
ATOM 898 N N . GLY A 1 117 ? 5.289 0.536 11.016 1.00 95.81 117 GLY A N 1
ATOM 899 C CA . GLY A 1 117 ? 4.409 1.701 11.188 1.00 95.81 117 GLY A CA 1
ATOM 900 C C . GLY A 1 117 ? 2.936 1.372 11.486 1.00 95.81 117 GLY A C 1
ATOM 901 O O . GLY A 1 117 ? 2.201 2.238 11.951 1.00 95.81 117 GLY A O 1
ATOM 902 N N . PHE A 1 118 ? 2.493 0.133 11.242 1.00 96.12 118 PHE A N 1
ATOM 903 C CA . PHE A 1 118 ? 1.126 -0.316 11.528 1.00 96.12 118 PHE A CA 1
ATOM 904 C C . PHE A 1 118 ? 1.050 -1.293 12.703 1.00 96.12 118 PHE A C 1
ATOM 906 O O . PHE A 1 118 ? -0.059 -1.606 13.136 1.00 96.12 118 PHE A O 1
ATOM 913 N N . LEU A 1 119 ? 2.186 -1.737 13.252 1.00 96.12 119 LEU A N 1
ATOM 914 C CA . LEU A 1 119 ? 2.246 -2.785 14.272 1.00 96.12 119 LEU A CA 1
ATOM 915 C C . LEU A 1 119 ? 1.371 -2.460 15.493 1.00 96.12 119 LEU A C 1
ATOM 917 O O . LEU A 1 119 ? 0.545 -3.278 15.893 1.00 96.12 119 LEU A O 1
ATOM 921 N N . ASP A 1 120 ? 1.448 -1.231 16.006 1.00 95.25 120 ASP A N 1
ATOM 922 C CA . ASP A 1 120 ? 0.621 -0.773 17.132 1.00 95.25 120 ASP A CA 1
ATOM 923 C C . ASP A 1 120 ? -0.880 -0.823 16.836 1.00 95.25 120 ASP A C 1
ATOM 925 O O . ASP A 1 120 ? -1.698 -1.100 17.715 1.00 95.25 120 ASP A O 1
ATOM 929 N N . THR A 1 121 ? -1.263 -0.521 15.595 1.00 94.88 121 THR A N 1
ATOM 930 C CA . THR A 1 121 ? -2.669 -0.538 15.178 1.00 94.88 121 THR A CA 1
ATOM 931 C C . THR A 1 121 ? -3.153 -1.973 15.021 1.00 94.88 121 THR A C 1
ATOM 933 O O . THR A 1 121 ? -4.231 -2.301 15.511 1.00 94.88 121 THR A O 1
ATOM 936 N N . VAL A 1 122 ? -2.335 -2.841 14.420 1.00 95.62 122 VAL A N 1
ATOM 937 C CA . VAL A 1 122 ? -2.619 -4.274 14.278 1.00 95.62 122 VAL A CA 1
ATOM 938 C C . VAL A 1 122 ? -2.810 -4.916 15.650 1.00 95.62 122 VAL A C 1
ATOM 940 O O . VAL A 1 122 ? -3.828 -5.561 15.879 1.00 95.62 122 VAL A O 1
ATOM 943 N N . LEU A 1 123 ? -1.909 -4.666 16.605 1.00 94.75 123 LEU A N 1
ATOM 944 C CA . LEU A 1 123 ? -2.030 -5.196 17.967 1.00 94.75 123 LEU A CA 1
ATOM 945 C C . LEU A 1 123 ? -3.309 -4.726 18.671 1.00 94.75 123 LEU A C 1
ATOM 947 O O . LEU A 1 123 ? -3.954 -5.514 19.364 1.00 94.75 123 LEU A O 1
ATOM 951 N N . LYS A 1 124 ? -3.712 -3.462 18.485 1.00 95.12 124 LYS A N 1
ATOM 952 C CA . LYS A 1 124 ? -4.979 -2.957 19.038 1.00 95.12 124 LYS A CA 1
ATOM 953 C C . LYS A 1 124 ? -6.184 -3.673 18.441 1.00 95.12 124 LYS A C 1
ATOM 955 O O . LYS A 1 124 ? -7.090 -4.022 19.188 1.00 95.12 124 LYS A O 1
ATOM 960 N N . VAL A 1 125 ? -6.190 -3.905 17.128 1.00 94.75 125 VAL A N 1
ATOM 961 C CA . VAL A 1 125 ? -7.277 -4.620 16.441 1.00 94.75 125 VAL A CA 1
ATOM 962 C C . VAL A 1 125 ? -7.347 -6.074 16.905 1.00 94.75 125 VAL A C 1
ATOM 964 O O . VAL A 1 125 ? -8.420 -6.525 17.292 1.00 94.75 125 VAL A O 1
ATOM 967 N N . LEU A 1 126 ? -6.211 -6.776 16.961 1.00 93.69 126 LEU A N 1
ATOM 968 C CA . LEU A 1 126 ? -6.146 -8.172 17.411 1.00 93.69 126 LEU A CA 1
ATOM 969 C C . LEU A 1 126 ? -6.633 -8.355 18.855 1.00 93.69 126 LEU A C 1
ATOM 971 O O . LEU A 1 126 ? -7.198 -9.387 19.179 1.00 93.69 126 LEU A O 1
ATOM 975 N N . ARG A 1 127 ? -6.469 -7.349 19.721 1.00 92.94 127 ARG A N 1
ATOM 976 C CA . ARG A 1 127 ? -7.012 -7.366 21.092 1.00 92.94 127 ARG A CA 1
ATOM 977 C C . ARG A 1 127 ? -8.510 -7.068 21.181 1.00 92.94 127 ARG A C 1
ATOM 979 O O . ARG A 1 127 ? -9.090 -7.248 22.245 1.00 92.94 127 ARG A O 1
ATOM 986 N N . CYS A 1 128 ? -9.128 -6.565 20.114 1.00 93.88 128 CYS A N 1
ATOM 987 C CA . CYS A 1 128 ? -10.569 -6.302 20.066 1.00 93.88 128 CYS A CA 1
ATOM 988 C C . CYS A 1 128 ? -11.363 -7.462 19.452 1.00 93.88 128 CYS A C 1
ATOM 990 O O . CYS A 1 128 ? -12.570 -7.553 19.671 1.00 93.88 128 CYS A O 1
ATOM 992 N N . VAL A 1 129 ? -10.702 -8.316 18.670 1.00 93.75 129 VAL A N 1
ATOM 993 C CA . VAL A 1 129 ? -11.312 -9.411 17.911 1.00 93.75 129 VAL A CA 1
ATOM 994 C C . VAL A 1 129 ? -10.943 -10.743 18.559 1.00 93.75 129 VAL A C 1
ATOM 996 O O . VAL A 1 129 ? -9.796 -10.960 18.940 1.00 93.75 129 VAL A O 1
ATOM 999 N N . CYS A 1 130 ? -11.908 -11.648 18.688 1.00 92.75 130 CYS A N 1
ATOM 1000 C CA . CYS A 1 130 ? -11.647 -13.000 19.160 1.00 92.75 130 CYS A CA 1
ATOM 1001 C C . CYS A 1 130 ? -10.887 -13.807 18.097 1.00 92.75 130 CYS A C 1
ATOM 1003 O O . CYS A 1 130 ? -11.298 -13.851 16.939 1.00 92.75 130 CYS A O 1
ATOM 1005 N N . PHE A 1 131 ? -9.822 -14.498 18.508 1.00 90.38 131 PHE A N 1
ATOM 1006 C CA . PHE A 1 131 ? -9.010 -15.336 17.622 1.00 90.38 131 PHE A CA 1
ATOM 1007 C C . PHE A 1 131 ? -9.777 -16.530 17.031 1.00 90.38 131 PHE A C 1
ATOM 1009 O O . PHE A 1 131 ? -9.477 -16.952 15.921 1.00 90.38 131 PHE A O 1
ATOM 1016 N N . HIS A 1 132 ? -10.772 -17.058 17.749 1.00 90.81 132 HIS A N 1
ATOM 1017 C CA . HIS A 1 132 ? -11.505 -18.253 17.327 1.00 90.81 132 HIS A CA 1
ATOM 1018 C C . HIS A 1 132 ? -12.707 -17.919 16.438 1.00 90.81 132 HIS A C 1
ATOM 1020 O O . HIS A 1 132 ? -12.820 -18.449 15.340 1.00 90.81 132 HIS A O 1
ATOM 1026 N N . CYS A 1 133 ? -13.582 -17.006 16.873 1.00 91.44 133 CYS A N 1
ATOM 1027 C CA . CYS A 1 133 ? -14.824 -16.715 16.149 1.00 91.44 133 CYS A CA 1
ATOM 1028 C C . CYS A 1 133 ? -14.738 -15.504 15.205 1.00 91.44 133 CYS A C 1
ATOM 1030 O O . CYS A 1 133 ? -15.708 -15.197 14.519 1.00 91.44 133 CYS A O 1
ATOM 1032 N N . SER A 1 134 ? -13.612 -14.778 15.176 1.00 92.06 134 SER A N 1
ATOM 1033 C CA . SER A 1 134 ? -13.418 -13.553 14.375 1.00 92.06 134 SER A CA 1
ATOM 1034 C C . SER A 1 134 ? -14.422 -12.415 14.650 1.00 92.06 134 SER A C 1
ATOM 1036 O O . SER A 1 134 ? -14.433 -11.409 13.938 1.00 92.06 134 SER A O 1
ATOM 1038 N N . LYS A 1 135 ? -15.245 -12.527 15.704 1.00 91.19 135 LYS A N 1
ATOM 1039 C CA . LYS A 1 135 ? -16.177 -11.484 16.163 1.00 91.19 135 LYS A CA 1
ATOM 1040 C C . LYS A 1 135 ? -15.479 -10.520 17.124 1.00 91.19 135 LYS A C 1
ATOM 1042 O O . LYS A 1 135 ? -14.471 -10.855 17.750 1.00 91.19 135 LYS A O 1
ATOM 1047 N N . LEU A 1 136 ? -16.031 -9.316 17.271 1.00 91.62 136 LEU A N 1
ATOM 1048 C CA . LEU A 1 136 ? -15.610 -8.395 18.328 1.00 91.62 136 LEU A CA 1
ATOM 1049 C C . LEU A 1 136 ? -15.942 -8.987 19.707 1.00 91.62 136 LEU A C 1
ATOM 1051 O O . LEU A 1 136 ? -16.995 -9.590 19.896 1.00 91.62 136 LEU A O 1
ATOM 1055 N N . LEU A 1 137 ? -15.060 -8.780 20.688 1.00 90.69 137 LEU A N 1
ATOM 1056 C CA . LEU A 1 137 ? -15.269 -9.221 22.081 1.00 90.69 137 LEU A CA 1
ATOM 1057 C C . LEU A 1 137 ? -16.394 -8.453 22.802 1.00 90.69 137 LEU A C 1
ATOM 1059 O O . LEU A 1 137 ? -16.805 -8.793 23.914 1.00 90.69 137 LEU A O 1
ATOM 1063 N N . VAL A 1 138 ? -16.855 -7.372 22.186 1.00 89.44 138 VAL A N 1
ATOM 1064 C CA . VAL A 1 138 ? -17.869 -6.450 22.686 1.00 89.44 138 VAL A CA 1
ATOM 1065 C C . VAL A 1 138 ? -18.932 -6.260 21.619 1.00 89.44 138 VAL A C 1
ATOM 1067 O O . VAL A 1 138 ? -18.655 -6.384 20.428 1.00 89.44 138 VAL A O 1
ATOM 1070 N N . ASP A 1 139 ? -20.137 -5.948 22.067 1.00 87.06 139 ASP A N 1
ATOM 1071 C CA . ASP A 1 139 ? -21.332 -5.883 21.236 1.00 87.06 139 ASP A CA 1
ATOM 1072 C C . ASP A 1 139 ? -22.300 -4.828 21.781 1.00 87.06 139 ASP A C 1
ATOM 1074 O O . ASP A 1 139 ? -22.062 -4.242 22.842 1.00 87.06 139 ASP A O 1
ATOM 1078 N N . GLU A 1 140 ? -23.392 -4.586 21.063 1.00 87.69 140 GLU A N 1
ATOM 1079 C CA . GLU A 1 140 ? -24.410 -3.566 21.337 1.00 87.69 140 GLU A CA 1
ATOM 1080 C C . GLU A 1 140 ? -25.096 -3.720 22.700 1.00 87.69 140 GLU A C 1
ATOM 1082 O O . GLU A 1 140 ? -25.671 -2.762 23.220 1.00 87.69 140 GLU A O 1
ATOM 1087 N N . ARG A 1 141 ? -24.972 -4.889 23.336 1.00 86.81 141 ARG A N 1
ATOM 1088 C CA . ARG A 1 141 ? -25.425 -5.139 24.712 1.00 86.81 141 ARG A CA 1
ATOM 1089 C C . ARG A 1 141 ? -24.665 -4.304 25.754 1.00 86.81 141 ARG A C 1
ATOM 1091 O O . ARG A 1 141 ? -25.213 -4.002 26.811 1.00 86.81 141 ARG A O 1
ATOM 1098 N N . ASP A 1 142 ? -23.425 -3.892 25.473 1.00 87.19 142 ASP A N 1
ATOM 1099 C CA . ASP A 1 142 ? -22.620 -3.068 26.381 1.00 87.19 142 ASP A CA 1
ATOM 1100 C C . ASP A 1 142 ? -22.853 -1.564 26.134 1.00 87.19 142 ASP A C 1
ATOM 1102 O O . ASP A 1 142 ? -22.567 -1.014 25.065 1.00 87.19 142 ASP A O 1
ATOM 1106 N N . TYR A 1 143 ? -23.307 -0.841 27.164 1.00 92.06 143 TYR A N 1
ATOM 1107 C CA . TYR A 1 143 ? -23.510 0.609 27.082 1.00 92.06 143 TYR A CA 1
ATOM 1108 C C . TYR A 1 143 ? -22.219 1.377 26.726 1.00 92.06 143 TYR A C 1
ATOM 1110 O O . TYR A 1 143 ? -22.279 2.425 26.070 1.00 92.06 143 TYR A O 1
ATOM 1118 N N . LYS A 1 144 ? -21.041 0.872 27.127 1.00 91.31 144 LYS A N 1
ATOM 1119 C CA . LYS A 1 144 ? -19.736 1.467 26.796 1.00 91.31 144 LYS A CA 1
ATOM 1120 C C . LYS A 1 144 ? -19.430 1.319 25.312 1.00 91.31 144 LYS A C 1
ATOM 1122 O O . LYS A 1 144 ? -18.905 2.260 24.714 1.00 91.31 144 LYS A O 1
ATOM 1127 N N . PHE A 1 145 ? -19.795 0.187 24.712 1.00 91.88 145 PHE A N 1
ATOM 1128 C CA . PHE A 1 145 ? -19.655 -0.041 23.276 1.00 91.88 145 PHE A CA 1
ATOM 1129 C C . PHE A 1 145 ? -20.524 0.941 22.481 1.00 91.88 145 PHE A C 1
ATOM 1131 O O . PHE A 1 145 ? -20.010 1.678 21.636 1.00 91.88 145 PHE A O 1
ATOM 1138 N N . ASN A 1 146 ? -21.799 1.078 22.855 1.00 93.44 146 ASN A N 1
ATOM 1139 C CA . ASN A 1 146 ? -22.713 2.050 22.244 1.00 93.44 146 ASN A CA 1
ATOM 1140 C C . ASN A 1 146 ? -22.206 3.494 22.371 1.00 93.44 146 ASN A C 1
ATOM 1142 O O . ASN A 1 146 ? -22.309 4.292 21.435 1.00 93.44 146 ASN A O 1
ATOM 1146 N N . ARG A 1 147 ? -21.598 3.846 23.512 1.00 93.56 147 ARG A N 1
ATOM 1147 C CA . ARG A 1 147 ? -20.954 5.153 23.697 1.00 93.56 147 ARG A CA 1
ATOM 1148 C C . ARG A 1 147 ? -19.739 5.328 22.781 1.00 93.56 147 ARG A C 1
ATOM 1150 O O . ARG A 1 147 ? -19.568 6.412 22.222 1.00 93.56 147 ARG A O 1
ATOM 1157 N N . ALA A 1 148 ? -18.916 4.295 22.604 1.00 93.00 148 ALA A N 1
ATOM 1158 C CA . ALA A 1 148 ? -17.758 4.339 21.714 1.00 93.00 148 ALA A CA 1
ATOM 1159 C C . ALA A 1 148 ? -18.168 4.510 20.240 1.00 93.00 148 ALA A C 1
ATOM 1161 O O . ALA A 1 148 ? -17.538 5.286 19.519 1.00 93.00 148 ALA A O 1
ATOM 1162 N N . LEU A 1 149 ? -19.259 3.874 19.797 1.00 93.25 149 LEU A N 1
ATOM 1163 C CA . LEU A 1 149 ? -19.771 4.004 18.426 1.00 93.25 149 LEU A CA 1
ATOM 1164 C C . LEU A 1 149 ? -20.174 5.440 18.054 1.00 93.25 149 LEU A C 1
ATOM 1166 O O . LEU A 1 149 ? -20.018 5.836 16.897 1.00 93.25 149 LEU A O 1
ATOM 1170 N N . ARG A 1 150 ? -20.605 6.251 19.029 1.00 94.62 150 ARG A N 1
ATOM 1171 C CA . ARG A 1 150 ? -20.961 7.670 18.826 1.00 94.62 150 ARG A CA 1
ATOM 1172 C C . ARG A 1 150 ? -19.750 8.574 18.548 1.00 94.62 150 ARG A C 1
ATOM 1174 O O . ARG A 1 150 ? -19.921 9.721 18.131 1.00 94.62 150 ARG A O 1
ATOM 1181 N N . ILE A 1 151 ? -18.520 8.094 18.756 1.00 96.19 151 ILE A N 1
ATOM 1182 C CA . ILE A 1 151 ? -17.296 8.868 18.514 1.00 96.19 151 ILE A CA 1
ATOM 1183 C C . ILE A 1 151 ? -17.043 8.988 17.002 1.00 96.19 151 ILE A C 1
ATOM 1185 O O . ILE A 1 151 ? -16.698 8.016 16.332 1.00 96.19 151 ILE A O 1
ATOM 1189 N N . LYS A 1 152 ? -17.138 10.213 16.462 1.00 96.00 152 LYS A N 1
ATOM 1190 C CA . LYS A 1 152 ? -16.901 10.494 15.029 1.00 96.00 152 LYS A CA 1
ATOM 1191 C C . LYS A 1 152 ? -15.444 10.281 14.600 1.00 96.00 152 LYS A C 1
ATOM 1193 O O . LYS A 1 152 ? -15.176 9.836 13.486 1.00 96.00 152 LYS A O 1
ATOM 1198 N N . ASN A 1 153 ? -14.484 10.611 15.467 1.00 96.50 153 ASN A N 1
ATOM 1199 C CA . ASN A 1 153 ? -13.066 10.447 15.159 1.00 96.50 153 ASN A CA 1
ATOM 1200 C C . ASN A 1 153 ? -12.671 8.963 15.238 1.00 96.50 153 ASN A C 1
ATOM 1202 O O . ASN A 1 153 ? -12.585 8.393 16.324 1.00 96.50 153 ASN A O 1
ATOM 1206 N N . LYS A 1 154 ? -12.376 8.355 14.083 1.00 94.06 154 LYS A N 1
ATOM 1207 C CA . LYS A 1 154 ? -12.073 6.919 13.958 1.00 94.06 154 LYS A CA 1
ATOM 1208 C C . LYS A 1 154 ? -10.886 6.466 14.819 1.00 94.06 154 LYS A C 1
ATOM 1210 O O . LYS A 1 154 ? -10.936 5.374 15.379 1.00 94.06 154 LYS A O 1
ATOM 1215 N N . ARG A 1 155 ? -9.852 7.305 14.970 1.00 93.81 155 ARG A N 1
ATOM 1216 C CA . ARG A 1 155 ? -8.668 6.996 15.794 1.00 93.81 155 ARG A CA 1
ATOM 1217 C C . ARG A 1 155 ? -9.038 6.899 17.273 1.00 93.81 155 ARG A C 1
ATOM 1219 O O . ARG A 1 155 ? -8.644 5.954 17.948 1.00 93.81 155 ARG A O 1
ATOM 1226 N N . LEU A 1 156 ? -9.817 7.867 17.758 1.00 95.75 156 LEU A N 1
ATOM 1227 C CA . LEU A 1 156 ? -10.292 7.884 19.143 1.00 95.75 156 LEU A CA 1
ATOM 1228 C C . LEU A 1 156 ? -11.303 6.766 19.401 1.00 95.75 156 LEU A C 1
ATOM 1230 O O . LEU A 1 156 ? -11.266 6.146 20.458 1.00 95.75 156 LEU A O 1
ATOM 1234 N N . ARG A 1 157 ? -12.157 6.463 18.418 1.00 95.75 157 ARG A N 1
ATOM 1235 C CA . ARG A 1 157 ? -13.104 5.349 18.491 1.00 95.75 157 ARG A CA 1
ATOM 1236 C C . ARG A 1 157 ? -12.393 4.010 18.678 1.00 95.75 157 ARG A C 1
ATOM 1238 O O . ARG A 1 157 ? -12.763 3.260 19.571 1.00 95.75 157 ARG A O 1
ATOM 1245 N N . LEU A 1 158 ? -11.350 3.734 17.891 1.00 95.00 158 LEU A N 1
ATOM 1246 C CA . LEU A 1 158 ? -10.551 2.514 18.051 1.00 95.00 158 LEU A CA 1
ATOM 1247 C C . LEU A 1 158 ? -9.867 2.457 19.424 1.00 95.00 158 LEU A C 1
ATOM 1249 O O . LEU A 1 158 ? -9.854 1.405 20.052 1.00 95.00 158 LEU A O 1
ATOM 1253 N N . ALA A 1 159 ? -9.328 3.579 19.911 1.00 95.12 159 ALA A N 1
ATOM 1254 C CA . ALA A 1 159 ? -8.709 3.634 21.235 1.00 95.12 159 ALA A CA 1
ATOM 1255 C C . ALA A 1 159 ? -9.715 3.338 22.362 1.00 95.12 159 ALA A C 1
ATOM 1257 O O . ALA A 1 159 ? -9.405 2.566 23.265 1.00 95.12 159 ALA A O 1
ATOM 1258 N N . ALA A 1 160 ? -10.926 3.901 22.279 1.00 94.56 160 ALA A N 1
ATOM 1259 C CA . ALA A 1 160 ? -11.997 3.638 23.235 1.00 94.56 160 ALA A CA 1
ATOM 1260 C C . ALA A 1 160 ? -12.443 2.167 23.205 1.00 94.56 160 ALA A C 1
ATOM 1262 O O . ALA A 1 160 ? -12.572 1.552 24.258 1.00 94.56 160 ALA A O 1
ATOM 1263 N N . LEU A 1 161 ? -12.622 1.587 22.013 1.00 93.81 161 LEU A N 1
ATOM 1264 C CA . LEU A 1 161 ? -12.968 0.169 21.862 1.00 93.81 161 LEU A CA 1
ATOM 1265 C C . LEU A 1 161 ? -11.887 -0.749 22.434 1.00 93.81 161 LEU A C 1
ATOM 1267 O O . LEU A 1 161 ? -12.207 -1.678 23.169 1.00 93.81 161 LEU A O 1
ATOM 1271 N N . HIS A 1 162 ? -10.617 -0.460 22.151 1.00 94.75 162 HIS A N 1
ATOM 1272 C CA . HIS A 1 162 ? -9.494 -1.222 22.689 1.00 94.75 162 HIS A CA 1
ATOM 1273 C C . HIS A 1 162 ? -9.469 -1.208 24.221 1.00 94.75 162 HIS A C 1
ATOM 1275 O O . HIS A 1 162 ? -9.213 -2.244 24.825 1.00 94.75 162 HIS A O 1
ATOM 1281 N N . GLU A 1 163 ? -9.768 -0.074 24.858 1.00 93.81 163 GLU A N 1
ATOM 1282 C CA . GLU A 1 163 ? -9.805 0.004 26.322 1.00 93.81 163 GLU A CA 1
ATOM 1283 C C . GLU A 1 163 ? -10.910 -0.871 26.928 1.00 93.81 163 GLU A C 1
ATOM 1285 O O . GLU A 1 163 ? -10.685 -1.530 27.940 1.00 93.81 163 GLU A O 1
ATOM 1290 N N . ILE A 1 164 ? -12.076 -0.934 26.278 1.00 92.69 164 ILE A N 1
ATOM 1291 C CA . ILE A 1 164 ? -13.183 -1.801 26.704 1.00 92.69 164 ILE A CA 1
ATOM 1292 C C . ILE A 1 164 ? -12.820 -3.277 26.484 1.00 92.69 164 ILE A C 1
ATOM 1294 O O . ILE A 1 164 ? -13.059 -4.105 27.356 1.00 92.69 164 ILE A O 1
ATOM 1298 N N . CYS A 1 165 ? -12.223 -3.618 25.337 1.00 92.50 165 CYS A N 1
ATOM 1299 C CA . CYS A 1 165 ? -11.904 -5.007 24.997 1.00 92.50 165 CYS A CA 1
ATOM 1300 C C . CYS A 1 165 ? -10.743 -5.569 25.821 1.00 92.50 165 CYS A C 1
ATOM 1302 O O . CYS A 1 165 ? -10.747 -6.748 26.150 1.00 92.50 165 CYS A O 1
ATOM 1304 N N . ARG A 1 166 ? -9.760 -4.739 26.195 1.00 89.25 166 ARG A N 1
ATOM 1305 C CA . ARG A 1 166 ? -8.557 -5.179 26.921 1.00 89.25 166 ARG A CA 1
ATOM 1306 C C . ARG A 1 166 ? -8.871 -5.854 28.260 1.00 89.25 166 ARG A C 1
ATOM 1308 O O . ARG A 1 166 ? -8.084 -6.678 28.720 1.00 89.25 166 ARG A O 1
ATOM 1315 N N . THR A 1 167 ? -9.978 -5.496 28.903 1.00 86.50 167 THR A N 1
ATOM 1316 C CA . THR A 1 167 ? -10.386 -6.089 30.184 1.00 86.50 167 THR A CA 1
ATOM 1317 C C . THR A 1 167 ? -11.123 -7.419 30.016 1.00 86.50 167 THR A C 1
ATOM 1319 O O . THR A 1 167 ? -11.172 -8.201 30.966 1.00 86.50 167 THR A O 1
ATOM 1322 N N . LYS A 1 168 ? -11.657 -7.715 28.823 1.00 86.06 168 LYS A N 1
ATOM 1323 C CA . LYS A 1 168 ? -12.381 -8.955 28.535 1.00 86.06 168 LYS A CA 1
ATOM 1324 C C . LYS A 1 168 ? -11.410 -10.076 28.170 1.00 86.06 168 LYS A C 1
ATOM 1326 O O . LYS A 1 168 ? -10.745 -10.032 27.142 1.00 86.06 168 LYS A O 1
ATOM 1331 N N . LYS A 1 169 ? -11.349 -11.100 29.026 1.00 84.56 169 LYS A N 1
ATOM 1332 C CA . LYS A 1 169 ? -10.507 -12.295 28.828 1.00 84.56 169 LYS A CA 1
ATOM 1333 C C . LYS A 1 169 ? -11.262 -13.500 28.265 1.00 84.56 169 LYS A C 1
ATOM 1335 O O . LYS A 1 169 ? -10.621 -14.448 27.832 1.00 84.56 169 LYS A O 1
ATOM 1340 N N . HIS A 1 170 ? -12.593 -13.463 28.281 1.00 85.50 170 HIS A N 1
ATOM 1341 C CA . HIS A 1 170 ? -13.450 -14.541 27.798 1.00 85.50 170 HIS A CA 1
ATOM 1342 C C . HIS A 1 170 ? -14.310 -14.044 26.638 1.00 85.50 170 HIS A C 1
ATOM 1344 O O . HIS A 1 170 ? -14.784 -12.905 26.660 1.00 85.50 170 HIS A O 1
ATOM 1350 N N . CYS A 1 171 ? -14.503 -14.888 25.627 1.00 86.75 171 CYS A N 1
ATOM 1351 C CA . CYS A 1 171 ? -15.435 -14.613 24.544 1.00 86.75 171 CYS A CA 1
ATOM 1352 C C . CYS A 1 171 ? -16.806 -15.176 24.918 1.00 86.75 171 CYS A C 1
ATOM 1354 O O . CYS A 1 171 ? -16.946 -16.374 25.112 1.00 86.75 171 CYS A O 1
ATOM 1356 N N . GLU A 1 172 ? -17.817 -14.318 25.007 1.00 79.75 172 GLU A N 1
ATOM 1357 C CA . GLU A 1 172 ? -19.195 -14.718 25.337 1.00 79.75 172 GLU A CA 1
ATOM 1358 C C . GLU A 1 172 ? -19.897 -15.470 24.188 1.00 79.75 172 GLU A C 1
ATOM 1360 O O . GLU A 1 172 ? -21.001 -15.953 24.374 1.00 79.75 172 GLU A O 1
ATOM 1365 N N . TYR A 1 173 ? -19.274 -15.561 23.007 1.00 74.00 173 TYR A N 1
ATOM 1366 C CA . TYR A 1 173 ? -19.830 -16.213 21.810 1.00 74.00 173 TYR A CA 1
ATOM 1367 C C . TYR A 1 173 ? -19.259 -17.609 21.548 1.00 74.00 173 TYR A C 1
ATOM 1369 O O . TYR A 1 173 ? -19.500 -18.167 20.483 1.00 74.00 173 TYR A O 1
ATOM 1377 N N . GLY A 1 174 ? -18.405 -18.113 22.442 1.00 60.91 174 GLY A N 1
ATOM 1378 C CA . GLY A 1 174 ? -17.685 -19.373 22.250 1.00 60.91 174 GLY A CA 1
ATOM 1379 C C . GLY A 1 174 ? -18.458 -20.628 22.662 1.00 60.91 174 GLY A C 1
ATOM 1380 O O . GLY A 1 174 ? -17.891 -21.705 22.547 1.00 60.91 174 GLY A O 1
ATOM 1381 N N . GLU A 1 175 ? -19.690 -20.494 23.162 1.00 54.69 175 GLU A N 1
ATOM 1382 C CA . GLU A 1 175 ? -20.503 -21.614 23.673 1.00 54.69 175 GLU A CA 1
ATOM 1383 C C . GLU A 1 175 ? -21.701 -21.969 22.768 1.00 54.69 175 GLU A C 1
ATOM 1385 O O . GLU A 1 175 ? -22.395 -22.939 23.047 1.00 54.69 175 GLU A O 1
ATOM 1390 N N . ASP A 1 176 ? -21.935 -21.220 21.683 1.00 54.31 176 ASP A N 1
ATOM 1391 C CA . ASP A 1 176 ? -23.139 -21.355 20.842 1.00 54.31 176 ASP A CA 1
ATOM 1392 C C . ASP A 1 176 ? -22.963 -22.244 19.584 1.00 54.31 176 ASP A C 1
ATOM 1394 O O . ASP A 1 176 ? -23.803 -22.185 18.685 1.00 54.31 176 ASP A O 1
ATOM 1398 N N . GLU A 1 177 ? -21.912 -23.072 19.500 1.00 43.06 177 GLU A N 1
ATOM 1399 C CA . GLU A 1 177 ? -21.757 -24.121 18.464 1.00 43.06 177 GLU A CA 1
ATOM 1400 C C . GLU A 1 177 ? -21.191 -25.432 19.030 1.00 43.06 177 GLU A C 1
ATOM 1402 O O . GLU A 1 177 ? -20.121 -25.391 19.683 1.00 43.06 177 GLU A O 1
#

Secondary structure (DSSP, 8-state):
-------PPP-SSPP------------HHHHHHH-S---EEETTEEEPSS-----SEETTEEPTTSTT-TTT----TT---TTT---TTS-SSS---------------SS----HHHHHHHHHHHTTB-TTT-SBS--TTSHHHHHHHT---HHHHHHHHHHHHHT--S-TTSS--

Foldseek 3Di:
DDDDDDPDDDDPDDDDDDDDDDDDDDDPVNLQVQAPLDFDQDPNDTRHAFQDDCDQDDPNHGDRSHPNHLCQDHPDQPDARPPPRFGCALNPDPDGDRNDPGGHTHHDDPDDDDDPVCPVVVVLVPLQADPPPRHGLDDPVDPQLVVLVPDPPPVVSSVSSSVVSNVDPDRPPPPPD

InterPro domains:
  IPR007080 RNA polymerase Rpb1, domain 1 [PF04997] (16-172)
  IPR044893 RNA polymerase Rpb1, clamp domain superfamily [G3DSA:4.10.860.120] (7-152)
  IPR045867 DNA-directed RNA polymerase, subunit beta-prime [PTHR19376] (22-168)

Sequence (177 aa):
MSTTSGNFTHSTARLRRIKKLQFGVLSPDEIKQMSVTQRVNINGNEIKSGIYRYETYSNGQPVYGGPNDPRMGTFDFRARCKTCDCSYSGGGGGVSINDCPGHFGHIELARPVFHMGFLDTVLKVLRCVCFHCSKLLVDERDYKFNRALRIKNKRLRLAALHEICRTKKHCEYGEDE

Radius of gyration: 25.34 Å; chains: 1; bounding box: 53×62×60 Å